Protein AF-A0A528WEZ9-F1 (afdb_monomer_lite)

Secondary structure (DSSP, 8-state):
--HHHHHHHHHHHHHHHHHHHHHHHTT--HHHHHHHHHTGGGGGGGGGG-HHHHHHHHHHHHSTHHHHHHHHHHHHH------

Structure (mmCIF, N/CA/C/O backbone):
data_AF-A0A528WEZ9-F1
#
_entry.id   AF-A0A528WEZ9-F1
#
loop_
_atom_site.group_PDB
_atom_site.id
_atom_site.type_symbol
_atom_site.label_atom_id
_atom_site.label_alt_id
_atom_site.label_comp_id
_atom_site.label_asym_id
_atom_site.label_entity_id
_atom_site.label_seq_id
_atom_site.pdbx_PDB_ins_code
_atom_site.Cartn_x
_atom_site.Cartn_y
_atom_site.Cartn_z
_atom_site.occupancy
_atom_site.B_iso_or_equiv
_atom_site.auth_seq_id
_atom_site.auth_comp_id
_atom_site.auth_asym_id
_atom_site.auth_atom_id
_atom_site.pdbx_PDB_model_num
ATOM 1 N N . MET A 1 1 ? -26.791 3.079 -5.997 1.00 69.56 1 MET A N 1
ATOM 2 C CA . MET A 1 1 ? -25.481 3.554 -5.493 1.00 69.56 1 MET A CA 1
ATOM 3 C C . MET A 1 1 ? -25.478 5.066 -5.604 1.00 69.56 1 MET A C 1
ATOM 5 O O . MET A 1 1 ? -26.018 5.558 -6.593 1.00 69.56 1 MET A O 1
ATOM 9 N N . ARG A 1 2 ? -24.969 5.806 -4.614 1.00 88.75 2 ARG A N 1
ATOM 10 C CA . ARG A 1 2 ? -24.868 7.267 -4.760 1.00 88.75 2 ARG A CA 1
ATOM 11 C C . ARG A 1 2 ? -23.733 7.570 -5.750 1.00 88.75 2 ARG A C 1
ATOM 13 O O . ARG A 1 2 ? -22.767 6.810 -5.778 1.00 88.75 2 ARG A O 1
ATOM 20 N N . PRO A 1 3 ? -23.808 8.649 -6.543 1.00 82.94 3 PRO A N 1
ATOM 21 C CA . PRO A 1 3 ? -22.770 8.981 -7.526 1.00 82.94 3 PRO A CA 1
ATOM 22 C C . PRO A 1 3 ? -21.372 9.094 -6.895 1.00 82.94 3 PRO A C 1
ATOM 24 O O . PRO A 1 3 ? -20.401 8.616 -7.469 1.00 82.94 3 PRO A O 1
ATOM 27 N N . LEU A 1 4 ? -21.286 9.610 -5.665 1.00 87.81 4 LEU A N 1
ATOM 28 C CA . LEU A 1 4 ? -20.044 9.688 -4.889 1.00 87.81 4 LEU A CA 1
ATOM 29 C C . LEU A 1 4 ? -19.405 8.311 -4.626 1.00 87.81 4 LEU A C 1
ATOM 31 O O . LEU A 1 4 ? -18.185 8.189 -4.666 1.00 87.81 4 LEU A O 1
ATOM 35 N N . ASP A 1 5 ? -20.208 7.263 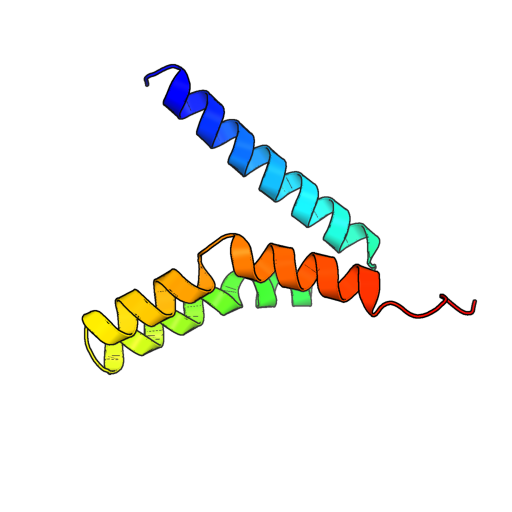-4.410 1.00 93.62 5 ASP A N 1
ATOM 36 C CA . ASP A 1 5 ? -19.689 5.916 -4.148 1.00 93.62 5 ASP A CA 1
ATOM 37 C C . ASP A 1 5 ? -19.037 5.319 -5.415 1.00 93.62 5 ASP A C 1
ATOM 39 O O . ASP A 1 5 ? -18.099 4.528 -5.319 1.00 93.62 5 ASP A O 1
ATOM 43 N N . LEU A 1 6 ? -19.528 5.690 -6.607 1.00 94.56 6 LEU A N 1
ATOM 44 C CA . LEU A 1 6 ? -18.953 5.266 -7.887 1.00 94.56 6 LEU A CA 1
ATOM 45 C C . LEU A 1 6 ? -17.632 5.988 -8.166 1.00 94.56 6 LEU A C 1
ATOM 47 O O . LEU A 1 6 ? -16.669 5.335 -8.560 1.00 94.56 6 LEU A O 1
ATOM 51 N N . THR A 1 7 ? -17.570 7.299 -7.921 1.00 96.06 7 THR A N 1
ATOM 52 C CA . THR A 1 7 ? -16.341 8.086 -8.097 1.00 96.06 7 THR A CA 1
ATOM 53 C C . THR A 1 7 ? -15.199 7.521 -7.259 1.00 96.06 7 THR A C 1
ATOM 55 O O . THR A 1 7 ? -14.147 7.209 -7.806 1.00 96.06 7 THR A O 1
ATOM 58 N N . VAL A 1 8 ? -15.432 7.275 -5.966 1.00 95.75 8 VAL A N 1
ATOM 59 C CA . VAL A 1 8 ? -14.402 6.720 -5.069 1.00 95.75 8 VAL A CA 1
ATOM 60 C C . VAL A 1 8 ? -13.933 5.340 -5.538 1.00 95.75 8 VAL A C 1
ATOM 62 O O . VAL A 1 8 ? -12.744 5.040 -5.518 1.00 95.75 8 VAL A O 1
ATOM 65 N N . ARG A 1 9 ? -14.843 4.479 -6.010 1.00 95.19 9 ARG A N 1
ATOM 66 C CA . ARG A 1 9 ? -14.455 3.171 -6.568 1.00 95.19 9 ARG A CA 1
ATOM 67 C C . ARG A 1 9 ? -13.552 3.319 -7.788 1.00 95.19 9 ARG A C 1
ATOM 69 O O . ARG A 1 9 ? -12.590 2.568 -7.913 1.00 95.19 9 ARG A O 1
ATOM 76 N N . LEU A 1 10 ? -13.854 4.271 -8.670 1.00 96.88 10 LEU A N 1
ATOM 77 C CA . LEU A 1 10 ? -13.036 4.541 -9.850 1.00 96.88 10 LEU A CA 1
ATOM 78 C C . LEU A 1 10 ? -11.657 5.087 -9.464 1.00 96.88 10 LEU A C 1
ATOM 80 O O . LEU A 1 10 ? -10.673 4.649 -10.049 1.00 96.88 10 LEU A O 1
ATOM 84 N N . GLU A 1 11 ? -11.561 5.955 -8.454 1.00 96.56 11 GLU A N 1
ATOM 85 C CA . GLU A 1 11 ? -10.272 6.433 -7.927 1.00 96.56 11 GLU A CA 1
ATOM 86 C C . GLU A 1 11 ? -9.382 5.271 -7.470 1.00 96.56 11 GLU A C 1
ATOM 88 O O . GLU A 1 11 ? -8.216 5.196 -7.857 1.00 96.56 11 GLU A O 1
ATOM 93 N N . TRP A 1 12 ? -9.937 4.313 -6.720 1.00 95.12 12 TRP A N 1
ATOM 94 C CA . TRP A 1 12 ? -9.190 3.133 -6.274 1.00 95.12 12 TRP A CA 1
ATOM 95 C C . TRP A 1 12 ? -8.804 2.188 -7.416 1.00 95.12 12 TRP A C 1
ATOM 97 O O . TRP A 1 12 ? -7.706 1.632 -7.398 1.00 95.12 12 TRP A O 1
ATOM 107 N N . VAL A 1 13 ? -9.660 2.027 -8.431 1.00 97.56 13 VAL A N 1
ATOM 108 C CA . VAL A 1 13 ? -9.315 1.260 -9.641 1.00 97.56 13 VAL A CA 1
ATOM 109 C C . VAL A 1 13 ? -8.158 1.924 -10.386 1.00 97.56 13 VAL A C 1
ATOM 111 O O . VAL A 1 13 ? -7.201 1.245 -10.752 1.00 97.56 13 VAL A O 1
ATOM 114 N N . VAL A 1 14 ? -8.210 3.245 -10.575 1.00 97.56 14 VAL A N 1
ATOM 115 C CA . VAL A 1 14 ? -7.133 4.001 -11.229 1.00 97.56 14 VAL A CA 1
ATOM 116 C C . VAL A 1 14 ? -5.837 3.892 -10.427 1.00 97.56 14 VAL A C 1
ATOM 118 O O . VAL A 1 14 ? -4.795 3.603 -11.011 1.00 97.56 14 VAL A O 1
ATOM 121 N N . ALA A 1 15 ? -5.892 4.042 -9.102 1.00 95.31 15 ALA A N 1
ATOM 122 C CA . ALA A 1 15 ? -4.726 3.880 -8.236 1.00 95.31 15 ALA A CA 1
ATOM 123 C C . ALA A 1 15 ? -4.096 2.480 -8.365 1.00 95.31 15 ALA A C 1
ATOM 125 O O . ALA A 1 15 ? -2.876 2.369 -8.487 1.00 95.31 15 ALA A O 1
ATOM 126 N N . ALA A 1 16 ? -4.912 1.421 -8.403 1.00 95.00 16 ALA A N 1
ATOM 127 C CA . ALA A 1 16 ? -4.432 0.054 -8.595 1.00 95.00 16 ALA A CA 1
ATOM 128 C C . ALA A 1 16 ? -3.768 -0.144 -9.969 1.00 95.00 16 ALA A C 1
ATOM 130 O O . ALA A 1 16 ? -2.678 -0.708 -10.0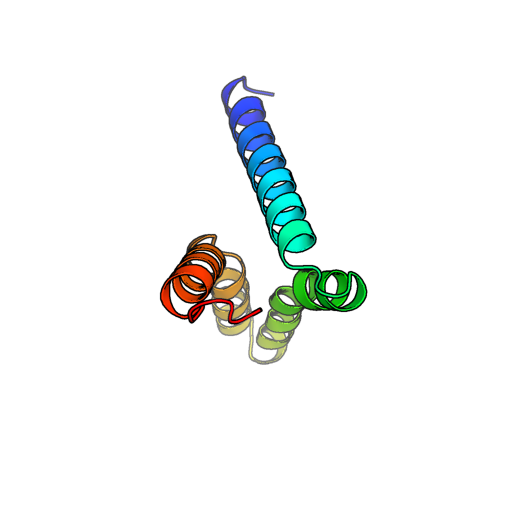47 1.00 95.00 16 ALA A O 1
ATOM 131 N N . VAL A 1 17 ? -4.382 0.358 -11.047 1.00 97.75 17 VAL A N 1
ATOM 132 C CA . VAL A 1 17 ? -3.813 0.274 -12.404 1.00 97.75 17 VAL A CA 1
ATOM 133 C C . VAL A 1 17 ? -2.478 1.013 -12.486 1.00 97.75 17 VAL A C 1
ATOM 135 O O . VAL A 1 17 ? -1.510 0.458 -13.001 1.00 97.75 17 VAL A O 1
ATOM 138 N N . VAL A 1 18 ? -2.394 2.231 -11.942 1.00 96.12 18 VAL A N 1
ATOM 139 C CA . VAL A 1 18 ? -1.147 3.014 -11.916 1.00 96.12 18 VAL A CA 1
ATOM 140 C C . VAL A 1 18 ? -0.052 2.279 -11.143 1.00 96.12 18 VAL A C 1
ATOM 142 O O . VAL A 1 18 ? 1.073 2.187 -11.630 1.00 96.12 18 VAL A O 1
ATOM 145 N N . ALA A 1 19 ? -0.375 1.705 -9.981 1.00 94.12 19 ALA A N 1
ATOM 146 C CA . ALA A 1 19 ? 0.584 0.934 -9.194 1.00 94.12 19 ALA A CA 1
ATOM 147 C C . ALA A 1 19 ? 1.112 -0.297 -9.954 1.00 94.12 19 ALA A C 1
ATOM 149 O O . ALA A 1 19 ? 2.314 -0.557 -9.929 1.00 94.12 19 ALA A O 1
ATOM 150 N N . ILE A 1 20 ? 0.242 -1.022 -10.669 1.00 96.06 20 ILE A N 1
ATOM 151 C CA . ILE A 1 20 ? 0.634 -2.174 -11.498 1.00 96.06 20 ILE A CA 1
ATOM 152 C C . ILE A 1 20 ? 1.546 -1.737 -12.650 1.00 96.06 20 ILE A C 1
ATOM 154 O O . ILE A 1 20 ? 2.579 -2.362 -12.880 1.00 96.06 20 ILE A O 1
ATOM 158 N N . VAL A 1 21 ? 1.203 -0.651 -13.352 1.00 96.50 21 VAL A N 1
ATOM 159 C CA . VAL A 1 21 ? 2.028 -0.117 -14.449 1.00 96.50 21 VAL A CA 1
ATOM 160 C C . VAL A 1 21 ? 3.408 0.299 -13.939 1.00 96.50 21 VAL A C 1
ATOM 162 O O . VAL A 1 21 ? 4.414 -0.057 -14.547 1.00 96.50 21 VAL A O 1
ATOM 165 N N . PHE A 1 22 ? 3.480 1.001 -12.806 1.00 92.75 22 PHE A N 1
ATOM 166 C CA . PHE A 1 22 ? 4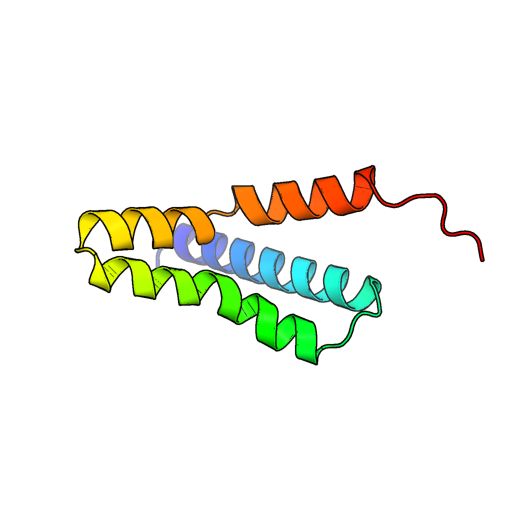.761 1.384 -12.208 1.00 92.75 22 PHE A CA 1
ATOM 167 C C . PHE A 1 22 ? 5.584 0.174 -11.781 1.00 92.75 22 PHE A C 1
ATOM 169 O O . PHE A 1 22 ? 6.797 0.184 -11.969 1.00 92.75 22 PHE A O 1
ATOM 176 N N . TYR A 1 23 ? 4.945 -0.872 -11.255 1.00 93.44 23 TYR A N 1
ATOM 177 C CA . TYR A 1 23 ? 5.633 -2.115 -10.935 1.00 93.44 23 TYR A CA 1
ATOM 178 C C . TYR A 1 23 ? 6.226 -2.774 -12.186 1.00 93.44 23 TYR A C 1
ATOM 180 O O . TYR A 1 23 ? 7.408 -3.105 -12.186 1.00 93.44 23 TYR A O 1
ATOM 188 N N . GLU A 1 24 ? 5.455 -2.902 -13.267 1.00 95.06 24 GLU A N 1
ATOM 189 C CA . GLU A 1 24 ? 5.942 -3.467 -14.534 1.00 95.06 24 GLU A CA 1
ATOM 190 C C . GLU A 1 24 ? 7.148 -2.686 -15.079 1.00 95.06 24 GLU A C 1
ATOM 192 O O . GLU A 1 24 ? 8.136 -3.279 -15.509 1.00 95.06 24 GLU A O 1
ATOM 197 N N . MET A 1 25 ? 7.127 -1.352 -14.973 1.00 93.06 25 MET A N 1
ATOM 198 C CA . MET A 1 25 ? 8.244 -0.495 -15.392 1.00 93.06 25 MET A CA 1
ATOM 199 C C . MET A 1 25 ? 9.548 -0.753 -14.622 1.00 93.06 25 MET A C 1
ATOM 201 O O . MET A 1 25 ? 10.617 -0.388 -15.109 1.00 93.06 25 MET A O 1
ATOM 205 N N . THR A 1 26 ? 9.493 -1.377 -13.441 1.00 90.38 26 THR A N 1
ATOM 206 C CA . THR A 1 26 ? 10.703 -1.769 -12.698 1.00 90.38 26 THR A CA 1
ATOM 207 C C . THR A 1 26 ? 11.403 -2.997 -13.288 1.00 90.38 26 THR A C 1
ATOM 209 O O . THR A 1 26 ? 12.560 -3.247 -12.956 1.00 90.38 26 THR A O 1
ATOM 212 N N . GLY A 1 27 ? 10.719 -3.785 -14.129 1.00 93.75 27 GLY A N 1
ATOM 213 C CA . GLY A 1 27 ? 11.233 -5.046 -14.675 1.00 93.75 27 GLY A CA 1
ATOM 214 C C . GLY A 1 27 ? 11.396 -6.171 -13.642 1.00 93.75 27 GLY A C 1
ATOM 215 O O . GLY A 1 27 ? 12.018 -7.194 -13.932 1.00 93.75 27 GLY A O 1
ATOM 216 N N . VAL A 1 28 ? 10.873 -5.996 -12.425 1.00 93.38 28 VAL A N 1
ATOM 217 C CA . VAL A 1 28 ? 10.953 -6.993 -11.351 1.00 93.38 28 VAL A CA 1
ATOM 218 C C . VAL A 1 28 ? 9.931 -8.119 -11.577 1.00 93.38 28 VAL A C 1
ATOM 220 O O . VAL A 1 28 ? 8.886 -7.936 -12.191 1.00 93.38 28 VAL A O 1
ATOM 223 N N . SER A 1 29 ? 10.241 -9.323 -11.087 1.00 96.94 29 SER A N 1
ATOM 224 C CA . SER A 1 29 ? 9.428 -10.530 -11.293 1.00 96.94 29 SER A CA 1
ATOM 225 C C . SER A 1 29 ? 7.990 -10.403 -10.776 1.00 96.94 29 SER A C 1
ATOM 227 O O . SER A 1 29 ? 7.771 -10.177 -9.589 1.00 96.94 29 SER A O 1
ATOM 229 N N . TRP A 1 30 ? 7.006 -10.732 -11.616 1.00 97.06 30 TRP A N 1
ATOM 230 C CA . TRP A 1 30 ? 5.588 -10.838 -11.238 1.00 97.06 30 TRP A CA 1
ATOM 231 C C . TRP A 1 30 ? 5.307 -11.804 -10.078 1.00 97.06 30 TRP A C 1
ATOM 233 O O . TRP A 1 30 ? 4.320 -11.640 -9.362 1.00 97.06 30 TRP A O 1
ATOM 243 N N . TRP A 1 31 ? 6.181 -12.785 -9.832 1.00 97.75 31 TRP A N 1
ATOM 244 C CA . TRP A 1 31 ? 6.071 -13.631 -8.639 1.00 97.75 31 TRP A CA 1
ATOM 245 C C . TRP A 1 31 ? 6.294 -12.842 -7.351 1.00 97.75 31 TRP A C 1
ATOM 247 O O . TRP A 1 31 ? 5.610 -13.084 -6.357 1.00 97.75 31 TRP A O 1
ATOM 257 N N . LEU A 1 32 ? 7.218 -11.878 -7.368 1.00 95.69 32 LEU A N 1
ATOM 258 C CA . LEU A 1 32 ? 7.425 -10.993 -6.230 1.00 95.69 32 LEU A CA 1
ATOM 259 C C . LEU A 1 32 ? 6.222 -10.064 -6.048 1.00 95.69 32 LEU A C 1
ATOM 261 O O . LEU A 1 32 ? 5.798 -9.873 -4.915 1.00 95.69 32 LEU A O 1
ATOM 265 N N . PHE A 1 33 ? 5.624 -9.548 -7.127 1.00 95.12 33 PHE A N 1
ATOM 266 C CA . PHE A 1 33 ? 4.366 -8.797 -7.040 1.00 95.12 33 PHE A CA 1
ATOM 267 C C . PHE A 1 33 ? 3.268 -9.607 -6.341 1.00 95.12 33 PHE A C 1
ATOM 269 O O . PHE A 1 33 ? 2.674 -9.137 -5.371 1.00 95.12 33 PHE A O 1
ATOM 276 N N . ALA A 1 34 ? 3.039 -10.843 -6.795 1.00 95.31 34 ALA A N 1
ATOM 277 C CA . ALA A 1 34 ? 2.029 -11.733 -6.228 1.00 95.31 34 ALA A CA 1
ATOM 278 C C . ALA A 1 34 ? 2.294 -12.071 -4.750 1.00 95.31 34 ALA A C 1
ATOM 280 O O . ALA A 1 34 ? 1.356 -12.233 -3.974 1.00 95.31 34 ALA A O 1
ATOM 281 N N . LEU A 1 35 ? 3.561 -12.150 -4.339 1.00 96.12 35 LEU A N 1
ATOM 282 C CA . LEU A 1 35 ? 3.915 -12.321 -2.932 1.00 96.12 35 LEU A CA 1
ATOM 283 C C . LEU A 1 35 ? 3.665 -11.038 -2.123 1.00 96.12 35 LEU A C 1
ATOM 285 O O . LEU A 1 35 ? 3.086 -11.091 -1.040 1.00 96.12 35 L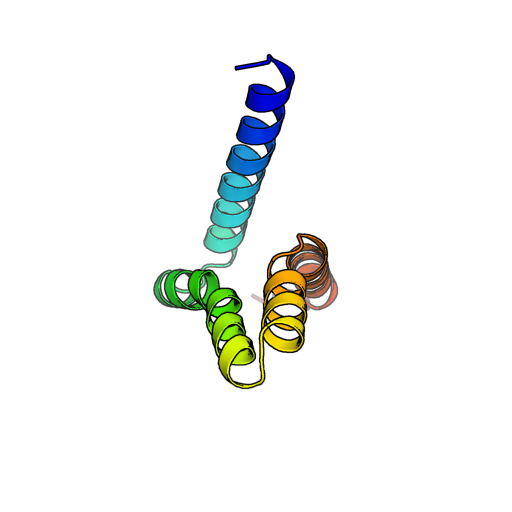EU A O 1
ATOM 289 N N . LEU A 1 36 ? 4.088 -9.883 -2.643 1.00 93.12 36 LEU A N 1
ATOM 290 C CA . LEU A 1 36 ? 4.010 -8.598 -1.946 1.00 93.12 36 LEU A CA 1
ATOM 291 C C . LEU A 1 36 ? 2.579 -8.077 -1.806 1.00 93.12 36 LEU A C 1
ATOM 293 O O . LEU A 1 36 ? 2.282 -7.458 -0.789 1.00 93.12 36 LEU A O 1
ATOM 297 N N . ILE A 1 37 ? 1.684 -8.353 -2.760 1.00 93.19 37 ILE A N 1
ATOM 298 C CA . ILE A 1 37 ? 0.271 -7.958 -2.638 1.00 93.19 37 ILE A CA 1
ATOM 299 C C . ILE A 1 37 ? -0.428 -8.670 -1.465 1.00 93.19 37 ILE A C 1
ATOM 301 O O . ILE A 1 37 ? -1.337 -8.103 -0.871 1.00 93.19 37 ILE A O 1
ATOM 305 N N . LEU A 1 38 ? 0.038 -9.868 -1.086 1.00 94.94 38 LEU A N 1
ATOM 306 C CA . LEU A 1 38 ? -0.470 -10.643 0.056 1.00 94.94 38 LEU A CA 1
ATOM 307 C C . LEU A 1 38 ? 0.295 -10.371 1.362 1.00 94.94 38 LEU A C 1
ATOM 309 O O . LEU A 1 38 ? -0.129 -10.798 2.434 1.00 94.94 38 LEU A O 1
ATOM 313 N N . ALA A 1 39 ? 1.439 -9.685 1.305 1.00 94.50 39 ALA A N 1
ATOM 314 C CA . ALA A 1 39 ? 2.278 -9.466 2.480 1.00 94.50 39 ALA A CA 1
ATOM 315 C C . ALA A 1 39 ? 1.588 -8.633 3.585 1.00 94.50 39 ALA A C 1
ATOM 317 O O . ALA A 1 39 ? 1.693 -9.029 4.750 1.00 94.50 39 ALA A O 1
ATOM 318 N N . PRO A 1 40 ? 0.845 -7.542 3.285 1.00 93.94 40 PRO A N 1
ATOM 319 C CA . PRO A 1 40 ? 0.084 -6.804 4.294 1.00 93.94 40 PRO A CA 1
ATOM 320 C C . PRO A 1 40 ? -0.922 -7.678 5.041 1.00 93.94 40 PRO A C 1
ATOM 322 O O . PRO A 1 40 ? -1.105 -7.502 6.244 1.00 93.94 40 PRO A O 1
ATOM 325 N N . ASP A 1 41 ? -1.526 -8.657 4.367 1.00 95.75 41 ASP A N 1
ATOM 326 C CA . ASP A 1 41 ? -2.542 -9.529 4.954 1.00 95.75 41 ASP A CA 1
ATOM 327 C C . ASP A 1 41 ? -1.982 -10.430 6.057 1.00 95.75 41 ASP A C 1
ATOM 329 O O . ASP A 1 41 ? -2.705 -10.756 6.997 1.00 95.75 41 ASP A O 1
ATOM 333 N N . LEU A 1 42 ? -0.680 -10.741 6.053 1.00 96.69 42 LEU A N 1
ATOM 334 C CA . LEU A 1 42 ? -0.042 -11.483 7.149 1.00 96.69 42 LEU A CA 1
ATOM 335 C C . LEU A 1 42 ? -0.154 -10.764 8.503 1.00 96.69 42 LEU A C 1
ATOM 337 O O . LEU A 1 42 ? -0.116 -11.419 9.547 1.00 96.69 42 LEU A O 1
ATOM 341 N N . SER A 1 43 ? -0.364 -9.442 8.517 1.00 95.88 43 SER A N 1
ATOM 342 C CA . SER A 1 43 ? -0.646 -8.698 9.754 1.00 95.88 43 SER A CA 1
ATOM 343 C C . SER A 1 43 ? -1.914 -9.162 10.473 1.00 95.88 43 SER A C 1
ATOM 345 O O . SER A 1 43 ? -2.049 -8.918 11.675 1.00 95.88 43 SER A O 1
ATOM 347 N N . MET A 1 44 ? -2.803 -9.903 9.799 1.00 97.00 44 MET A N 1
ATOM 348 C CA . MET A 1 44 ? -3.953 -10.534 10.444 1.00 97.00 44 MET A CA 1
ATOM 349 C C . MET A 1 44 ? -3.541 -11.531 11.538 1.00 97.00 44 MET A C 1
ATOM 351 O O . MET A 1 44 ? -4.304 -11.765 12.471 1.00 97.00 44 MET A O 1
ATOM 355 N N . LEU A 1 45 ? -2.317 -12.071 11.501 1.00 97.69 45 LEU A N 1
ATOM 356 C CA . LEU A 1 45 ? -1.784 -12.893 12.593 1.00 97.69 45 LEU A CA 1
ATOM 357 C C . LEU A 1 45 ? -1.706 -12.118 13.919 1.00 97.69 45 LEU A C 1
ATOM 359 O O . LEU A 1 45 ? -1.755 -12.727 14.985 1.00 97.69 45 LEU A O 1
ATOM 363 N N . GLY A 1 46 ? -1.683 -10.781 13.882 1.00 97.06 46 GLY A N 1
ATOM 364 C CA . GLY A 1 46 ? -1.799 -9.936 15.071 1.00 97.06 46 GLY A CA 1
ATOM 365 C C . GLY A 1 46 ? -3.091 -10.166 15.865 1.00 97.06 46 GLY A C 1
ATOM 366 O O . GLY A 1 46 ? -3.110 -9.934 17.073 1.00 97.06 46 GLY A O 1
ATOM 367 N N . TYR A 1 47 ? -4.151 -10.692 15.237 1.00 97.81 47 TYR A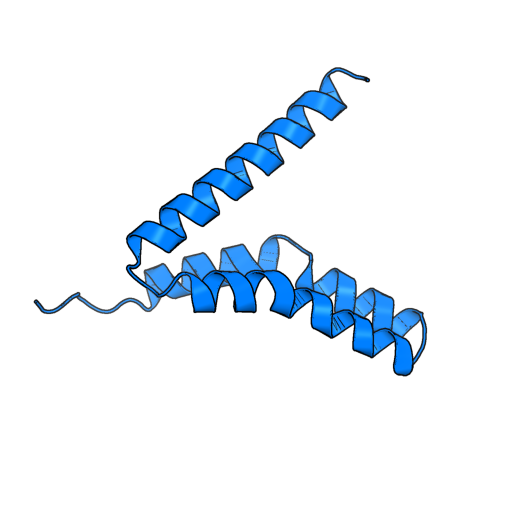 N 1
ATOM 368 C CA . TYR A 1 47 ? -5.380 -11.077 15.940 1.00 97.81 47 TYR A CA 1
ATOM 369 C C . TYR A 1 47 ? -5.173 -12.242 16.919 1.00 97.81 47 TYR A C 1
ATOM 371 O O . TYR A 1 47 ? -5.958 -12.369 17.860 1.00 97.81 47 TYR A O 1
ATOM 379 N N . LEU A 1 48 ? -4.101 -13.035 16.782 1.00 98.06 48 LEU A N 1
ATOM 380 C CA . LEU A 1 48 ? -3.731 -14.067 17.761 1.00 98.06 48 LEU A CA 1
ATOM 381 C C . LEU A 1 48 ? -3.331 -13.464 19.119 1.00 98.06 48 LEU A C 1
ATOM 383 O O . LEU A 1 48 ? -3.517 -14.101 20.151 1.00 98.06 48 LEU A O 1
ATOM 387 N N . ALA A 1 49 ? -2.837 -12.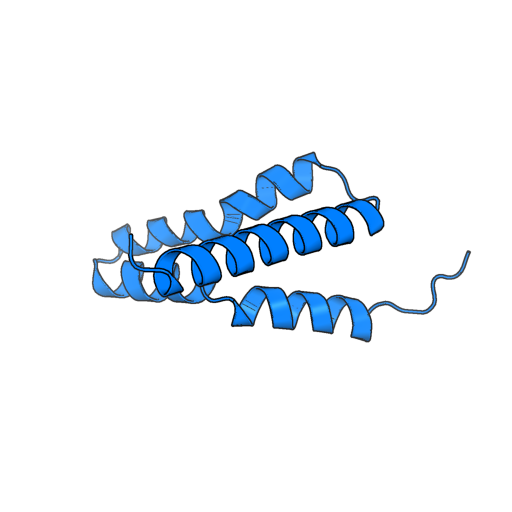221 19.131 1.00 97.75 49 ALA A N 1
ATOM 388 C CA . ALA A 1 49 ? -2.556 -11.452 20.347 1.00 97.75 49 ALA A CA 1
ATOM 389 C C . ALA A 1 49 ? -3.782 -10.662 20.859 1.00 97.75 49 ALA A C 1
ATOM 391 O O . ALA A 1 49 ? -3.695 -9.928 21.844 1.00 97.75 49 ALA A O 1
ATOM 392 N N . GLY A 1 50 ? -4.932 -10.809 20.194 1.00 98.19 50 GLY A N 1
ATOM 393 C CA . GLY A 1 50 ? -6.215 -10.227 20.569 1.00 98.19 50 GLY A CA 1
ATOM 394 C C . GLY A 1 50 ? -6.749 -9.180 19.577 1.00 98.19 50 GLY A C 1
ATOM 395 O O . GLY A 1 50 ? -6.001 -8.638 18.759 1.00 98.19 50 GLY A O 1
ATOM 396 N N . PRO A 1 51 ? -8.050 -8.830 19.664 1.00 97.75 51 PRO A N 1
ATOM 397 C CA . PRO A 1 51 ? -8.728 -8.027 18.640 1.00 97.75 51 PRO A CA 1
ATOM 398 C C . PRO A 1 51 ? -8.155 -6.621 18.445 1.00 97.75 51 PRO A C 1
ATOM 400 O O . PRO A 1 51 ? -8.087 -6.131 17.324 1.00 97.75 51 PRO A O 1
ATOM 403 N N . ARG A 1 52 ? -7.728 -5.963 19.532 1.00 97.94 52 ARG A N 1
ATOM 404 C CA . ARG A 1 52 ? -7.167 -4.603 19.464 1.00 97.94 52 ARG A CA 1
ATOM 405 C C . ARG A 1 52 ? -5.819 -4.582 18.748 1.00 97.94 52 ARG A C 1
ATOM 407 O O . ARG A 1 52 ? -5.608 -3.728 17.895 1.00 97.94 52 ARG A O 1
ATOM 414 N N . VAL A 1 53 ? -4.932 -5.521 19.084 1.00 97.81 53 VAL A N 1
ATOM 415 C CA . VAL A 1 53 ? -3.599 -5.624 18.472 1.00 97.81 53 VAL A CA 1
ATOM 416 C C . VAL A 1 53 ? -3.733 -5.983 16.996 1.00 97.81 53 VAL A C 1
ATOM 418 O O . VAL A 1 53 ? -3.141 -5.310 16.156 1.00 97.81 53 VAL A O 1
ATOM 421 N N . GLY A 1 54 ? -4.579 -6.968 16.676 1.00 97.75 54 GLY A N 1
ATOM 422 C CA . GLY A 1 54 ? -4.882 -7.343 15.297 1.00 97.75 54 GLY A CA 1
ATOM 423 C C . GLY A 1 54 ? -5.431 -6.186 14.468 1.00 97.75 54 GLY A C 1
ATOM 424 O O . GLY A 1 54 ? -4.913 -5.917 13.390 1.00 97.75 54 GLY A O 1
ATOM 425 N N . ALA A 1 55 ? -6.414 -5.444 14.987 1.00 97.44 55 ALA A N 1
ATOM 426 C CA . ALA A 1 55 ? -6.986 -4.300 14.277 1.00 97.44 55 ALA A CA 1
ATOM 427 C C . ALA A 1 55 ? -5.956 -3.188 14.025 1.00 97.44 55 ALA A C 1
ATOM 429 O O . ALA A 1 55 ? -5.909 -2.639 12.926 1.00 97.44 55 ALA A O 1
ATOM 430 N N . VAL A 1 56 ? -5.112 -2.864 15.012 1.00 97.50 56 VAL A N 1
ATOM 431 C CA . VAL A 1 56 ? -4.054 -1.854 14.844 1.00 97.50 56 VAL A CA 1
ATOM 432 C C . VAL A 1 56 ? -3.030 -2.305 13.803 1.00 97.50 56 VAL A C 1
ATOM 434 O O . VAL A 1 56 ? -2.727 -1.535 12.895 1.00 97.50 56 VAL A O 1
ATOM 437 N N . ALA A 1 57 ? -2.531 -3.541 13.900 1.00 96.75 57 ALA A N 1
ATOM 438 C CA . ALA A 1 57 ? -1.547 -4.077 12.960 1.00 96.75 57 ALA A CA 1
ATOM 439 C C . ALA A 1 57 ? -2.098 -4.143 11.527 1.00 96.75 57 ALA A C 1
ATOM 441 O O . ALA A 1 57 ? -1.441 -3.682 10.594 1.00 96.75 57 ALA A O 1
ATOM 442 N N . TYR A 1 58 ? -3.322 -4.652 11.370 1.00 96.50 58 TYR A N 1
ATOM 443 C CA . TYR A 1 58 ? -3.980 -4.780 10.073 1.00 96.50 58 TYR A CA 1
ATOM 444 C C . TYR A 1 58 ? -4.221 -3.423 9.416 1.00 96.50 58 TYR A C 1
ATOM 446 O O . TYR A 1 58 ? -3.837 -3.214 8.264 1.00 96.50 58 TYR A O 1
ATOM 454 N N . ASN A 1 59 ? -4.780 -2.471 10.168 1.00 95.94 59 ASN A N 1
ATOM 455 C CA . ASN A 1 59 ? -5.048 -1.132 9.654 1.00 95.94 59 ASN A CA 1
ATOM 456 C C . ASN A 1 59 ? -3.752 -0.395 9.298 1.00 95.94 59 ASN A C 1
ATOM 458 O O . ASN A 1 59 ? -3.709 0.274 8.272 1.00 95.94 59 ASN A O 1
ATOM 462 N N . ALA A 1 60 ? -2.687 -0.536 10.095 1.00 94.62 60 ALA A N 1
ATOM 463 C CA . ALA A 1 60 ? -1.413 0.136 9.839 1.00 94.62 60 ALA A CA 1
ATOM 464 C C . ALA A 1 60 ? -0.762 -0.274 8.506 1.00 94.62 60 ALA A C 1
ATOM 466 O O . ALA A 1 60 ? -0.103 0.558 7.885 1.00 94.62 60 ALA A O 1
ATOM 467 N N . LEU A 1 61 ? -0.958 -1.516 8.046 1.00 93.56 61 LEU A N 1
ATOM 468 C CA . LEU A 1 61 ? -0.448 -1.973 6.746 1.00 93.56 61 LEU A CA 1
ATOM 469 C C . LEU A 1 61 ? -1.422 -1.750 5.578 1.00 93.56 61 LEU A C 1
ATOM 471 O O . LEU A 1 61 ? -1.003 -1.833 4.428 1.00 93.56 61 LEU A O 1
ATOM 475 N N . HIS A 1 62 ? -2.688 -1.431 5.857 1.00 93.75 62 HIS A N 1
ATOM 476 C CA . HIS A 1 62 ? -3.729 -1.202 4.846 1.00 93.75 62 HIS A CA 1
ATOM 477 C C . HIS A 1 62 ? -4.051 0.279 4.592 1.00 93.75 62 HIS A C 1
ATOM 479 O O . HIS A 1 62 ? -4.966 0.595 3.831 1.00 93.75 62 HIS A O 1
ATOM 485 N N . ILE A 1 63 ? -3.309 1.212 5.193 1.00 94.50 63 ILE A N 1
ATOM 486 C CA . ILE A 1 63 ? -3.389 2.631 4.826 1.00 94.50 63 ILE A CA 1
ATOM 487 C C . ILE A 1 63 ? -2.523 2.940 3.604 1.00 94.50 63 ILE A C 1
ATOM 489 O O . ILE A 1 63 ? -1.426 2.412 3.439 1.00 94.50 63 ILE A O 1
ATOM 493 N N . LEU A 1 64 ? -2.968 3.900 2.793 1.00 92.50 64 LEU A N 1
ATOM 494 C CA . LEU A 1 64 ? -2.258 4.336 1.586 1.00 92.50 64 LEU A CA 1
ATOM 495 C C . LEU A 1 64 ? -0.924 5.058 1.878 1.00 92.50 64 LEU A C 1
ATOM 497 O O . LEU A 1 64 ? -0.078 5.176 0.999 1.00 92.50 64 LEU A O 1
ATOM 501 N N . ILE A 1 65 ? -0.708 5.524 3.114 1.00 94.62 65 ILE A N 1
ATOM 502 C CA . ILE A 1 65 ? 0.494 6.283 3.496 1.00 94.62 65 ILE A CA 1
ATOM 503 C C . ILE A 1 65 ? 1.764 5.447 3.295 1.00 94.62 65 ILE A C 1
ATOM 505 O O . ILE A 1 65 ? 2.711 5.916 2.670 1.00 94.62 65 ILE A O 1
ATOM 509 N N . ALA A 1 66 ? 1.783 4.208 3.792 1.00 90.62 66 ALA A N 1
ATOM 510 C CA . ALA A 1 66 ? 2.957 3.341 3.724 1.00 90.62 66 ALA A CA 1
ATOM 511 C C . ALA A 1 66 ? 3.429 3.052 2.280 1.00 90.62 66 ALA A C 1
ATOM 513 O O . ALA A 1 66 ? 4.601 3.311 1.995 1.00 90.62 66 ALA A O 1
ATOM 514 N N . PRO A 1 67 ? 2.575 2.586 1.340 1.00 91.00 67 PRO A N 1
ATOM 515 C CA . PRO A 1 67 ? 3.007 2.344 -0.036 1.00 91.00 67 PRO A CA 1
ATOM 516 C C . PRO A 1 67 ? 3.436 3.624 -0.764 1.00 91.00 67 PRO A C 1
ATOM 518 O O . PRO A 1 67 ? 4.380 3.575 -1.550 1.00 91.00 67 PRO A O 1
ATOM 521 N N . LEU A 1 68 ? 2.825 4.782 -0.482 1.00 92.94 68 LEU A N 1
ATOM 522 C CA . LEU A 1 68 ? 3.256 6.054 -1.077 1.00 92.94 68 LEU A CA 1
ATOM 523 C C . LEU A 1 68 ? 4.629 6.508 -0.566 1.00 92.94 68 LEU A C 1
ATOM 525 O O . LEU A 1 68 ? 5.452 6.971 -1.355 1.00 92.94 68 LEU A O 1
ATOM 529 N N . VAL A 1 69 ? 4.905 6.341 0.732 1.00 94.06 69 VAL A N 1
ATOM 530 C CA . VAL A 1 69 ? 6.235 6.612 1.303 1.00 94.06 69 VAL A CA 1
ATOM 531 C C . VAL A 1 69 ? 7.282 5.676 0.700 1.00 94.06 69 VAL A C 1
ATOM 533 O O . VAL A 1 69 ? 8.368 6.135 0.357 1.00 94.06 69 VAL A O 1
ATOM 536 N N . LEU A 1 70 ? 6.959 4.392 0.513 1.00 90.69 70 LEU A N 1
ATOM 537 C CA . LEU A 1 70 ? 7.854 3.433 -0.144 1.00 90.69 70 LEU A CA 1
ATOM 538 C C . LEU A 1 70 ? 8.120 3.795 -1.609 1.00 90.69 70 LEU A C 1
ATOM 540 O O . LEU A 1 70 ? 9.272 3.759 -2.035 1.00 90.69 70 LEU A O 1
ATOM 544 N N . ALA A 1 71 ? 7.090 4.184 -2.364 1.00 90.44 71 ALA A N 1
ATOM 545 C CA . ALA A 1 71 ? 7.248 4.636 -3.744 1.00 90.44 71 ALA A CA 1
ATOM 546 C C . ALA A 1 71 ? 8.158 5.873 -3.826 1.00 90.44 71 ALA A C 1
ATOM 548 O O . ALA A 1 71 ? 9.087 5.907 -4.633 1.00 90.44 71 ALA A O 1
ATOM 549 N N . LEU A 1 72 ? 7.946 6.855 -2.942 1.00 91.94 72 LEU A N 1
ATOM 550 C CA . LEU A 1 72 ? 8.796 8.042 -2.855 1.00 91.94 72 LEU A CA 1
ATOM 551 C C . LEU A 1 72 ? 10.239 7.682 -2.481 1.00 91.94 72 LEU A C 1
ATOM 553 O O . LEU A 1 72 ? 11.172 8.173 -3.111 1.00 91.94 72 LEU A O 1
ATOM 557 N N . ALA A 1 73 ? 10.434 6.808 -1.492 1.00 92.44 73 ALA A N 1
ATOM 558 C CA . ALA A 1 73 ? 11.759 6.337 -1.104 1.00 92.44 73 ALA A CA 1
ATOM 559 C C . ALA A 1 73 ? 12.464 5.631 -2.270 1.00 92.44 73 ALA A C 1
ATOM 561 O O . ALA A 1 73 ? 13.640 5.886 -2.500 1.00 92.44 73 ALA A O 1
ATOM 562 N N . GLY A 1 74 ? 11.747 4.813 -3.046 1.00 88.56 74 GLY A N 1
ATOM 563 C CA . GLY A 1 74 ? 12.275 4.178 -4.254 1.00 88.56 74 GLY A CA 1
ATOM 564 C C . GLY A 1 74 ? 12.804 5.194 -5.267 1.00 88.56 74 GLY A C 1
ATOM 565 O O . GLY A 1 74 ? 13.905 5.022 -5.774 1.00 88.56 74 GLY A O 1
ATOM 566 N N . VAL A 1 75 ? 12.074 6.290 -5.500 1.00 87.06 75 VAL A N 1
ATOM 567 C CA . VAL A 1 75 ? 12.518 7.374 -6.396 1.00 87.06 75 VAL A CA 1
ATOM 568 C C . VAL A 1 75 ? 13.728 8.124 -5.832 1.00 87.06 75 VAL A C 1
ATOM 570 O O . VAL A 1 75 ? 14.661 8.416 -6.571 1.00 87.06 75 VAL A O 1
ATOM 573 N N . LEU A 1 76 ? 13.726 8.445 -4.535 1.00 91.00 76 LEU A N 1
ATOM 574 C CA . LEU A 1 76 ? 14.791 9.236 -3.904 1.00 91.00 76 LEU A CA 1
ATOM 575 C C . LEU A 1 76 ? 16.091 8.448 -3.689 1.00 91.00 76 LEU A C 1
ATOM 577 O O . LEU A 1 76 ? 17.167 9.042 -3.669 1.00 91.00 76 LEU A O 1
ATOM 581 N N . LEU A 1 77 ? 15.990 7.134 -3.483 1.00 89.06 77 LEU A N 1
ATOM 582 C CA . LEU A 1 77 ? 17.123 6.245 -3.216 1.00 89.06 77 LEU A CA 1
ATOM 583 C C . LEU A 1 77 ? 17.631 5.529 -4.469 1.00 89.06 77 LEU A C 1
ATOM 585 O O . LEU A 1 77 ? 18.709 4.934 -4.421 1.00 89.06 77 LEU A O 1
ATOM 589 N N . ALA A 1 78 ? 16.888 5.569 -5.579 1.00 78.44 78 ALA A N 1
ATOM 590 C CA . ALA A 1 78 ? 17.390 5.103 -6.862 1.00 78.44 78 ALA A CA 1
ATOM 591 C C . ALA A 1 78 ? 18.612 5.950 -7.250 1.00 78.44 78 ALA A C 1
ATOM 593 O O . ALA A 1 78 ? 18.498 7.125 -7.597 1.00 78.44 78 ALA A O 1
ATOM 594 N N . GLY A 1 79 ? 19.804 5.354 -7.153 1.00 67.12 79 GLY A N 1
ATOM 595 C CA . GLY A 1 79 ? 21.028 5.954 -7.678 1.00 67.12 79 GLY A CA 1
ATOM 596 C C . GLY A 1 79 ? 20.958 6.125 -9.202 1.00 67.12 79 GLY A C 1
ATOM 597 O O . GLY A 1 79 ? 20.029 5.618 -9.840 1.00 67.12 79 GLY A O 1
ATOM 598 N N . PRO A 1 80 ? 21.939 6.810 -9.820 1.00 62.62 80 PRO A N 1
ATOM 599 C CA . PRO A 1 80 ? 22.031 6.855 -11.271 1.00 62.62 80 PRO A CA 1
ATOM 600 C C . PRO A 1 80 ? 22.039 5.422 -11.801 1.00 62.62 80 PRO A C 1
ATOM 602 O O . PRO A 1 80 ? 22.864 4.612 -11.375 1.00 62.62 80 PRO A O 1
ATOM 605 N N . VAL A 1 81 ? 21.119 5.107 -12.712 1.00 59.66 81 VAL A N 1
ATOM 606 C CA . VAL A 1 81 ? 21.162 3.857 -13.469 1.00 59.66 81 VAL A CA 1
ATOM 607 C C . VAL A 1 81 ? 22.414 3.931 -14.340 1.00 59.66 81 VAL A C 1
ATOM 609 O O . VAL A 1 81 ? 22.400 4.524 -15.415 1.00 59.66 81 VAL A O 1
ATOM 612 N N . THR A 1 82 ? 23.536 3.416 -13.837 1.00 50.62 82 THR A N 1
ATOM 613 C CA . THR A 1 82 ? 24.749 3.238 -14.632 1.00 50.62 82 THR A CA 1
ATOM 614 C C . THR A 1 82 ? 24.516 2.030 -15.528 1.00 50.62 82 THR A C 1
ATOM 616 O O . THR A 1 82 ? 24.656 0.893 -15.079 1.00 50.62 82 THR A O 1
ATOM 619 N N . THR A 1 83 ? 24.070 2.291 -16.756 1.00 52.38 83 THR A N 1
ATOM 620 C CA . THR A 1 83 ? 24.149 1.339 -17.872 1.00 52.38 83 THR A CA 1
ATOM 621 C C . THR A 1 83 ? 25.594 1.117 -18.279 1.00 52.38 83 THR A C 1
ATOM 623 O O . THR A 1 83 ? 26.307 2.145 -18.377 1.00 52.38 83 THR A O 1
#

Foldseek 3Di:
DPPVVVVVVVVVVVVVVVVVVVVVVVVDDVVVVVVVVCVLVVLCVLCVVPDVSSVVSSVVSPDPPVVVVVVVCCVVVDDPPPD

pLDDT: mean 91.88, std 9.62, range [50.62, 98.19]

Radius of gyration: 16.28 Å; chains: 1; bounding box: 50×24×38 Å

Sequence (83 aa):
MRPLDLTVRLEWVVAAVVAIVFYEMTGVSWWLFALLILAPDLSMLGYLAGPRVGAVAYNALHILIAPLVLALAGVLLAGPVTT